Protein AF-A0AAN8YGM3-F1 (afdb_monomer_lite)

InterPro domains:
  IPR001046 NRAMP family [PF01566] (1-129)
  IPR001046 NRAMP family [PR00447] (28-47)
  IPR001046 NRAMP family [PR00447] (53-74)
  IPR001046 NRAMP family [PTHR11706] (1-130)

pLDDT: mean 71.75, std 14.08, range [43.19, 94.75]

Secondary structure (DSSP, 8-state):
-HHHHHHHHHHHHHHHHHHHHHHHTTT-S-HHHHHHHHHHHHHHHHHHHTT-HHHHHHHHHHHHHHHHHHHHHHHHHH---HHHHHHHHHHTTSTTTHHHHHHHSS--HHHHHHHHHHHHTS---TT-----

Organism: Solanum bulbocastanum (NCBI:txid147425)

Foldseek 3Di:
DVVVLVVVVLVVVLQVQLVVCCVVVVNPADSVNSSVVVVVVVVVVVVVVVVDDVSNVVVVVVVVVVVVVVVVVVCVVVVDDVVVVVVVVVCCPDDVNCVVVVVVPPPSVVVVVVVVVVVVVDPDPVPDPPDD

Radius of gyration: 20.25 Å; chains: 1; bounding box: 45×32×58 Å

Structure (mmCIF, N/CA/C/O backbone):
data_AF-A0AAN8YGM3-F1
#
_entry.id   AF-A0AAN8YGM3-F1
#
loop_
_atom_site.group_PDB
_atom_site.id
_atom_site.type_symbol
_atom_site.label_atom_id
_atom_site.label_alt_id
_atom_site.label_comp_id
_atom_site.label_asym_id
_atom_site.label_entity_id
_atom_site.label_seq_id
_atom_site.pdbx_PDB_ins_code
_atom_site.Cartn_x
_atom_site.Cartn_y
_atom_site.Cartn_z
_atom_site.occupancy
_atom_site.B_iso_or_equiv
_atom_site.auth_seq_id
_atom_site.auth_comp_id
_atom_site.auth_asym_id
_atom_site.auth_atom_id
_atom_site.pdbx_PDB_model_num
ATOM 1 N N . MET A 1 1 ? -6.705 17.594 14.071 1.00 64.69 1 MET A N 1
ATOM 2 C CA . MET A 1 1 ? -5.510 17.456 13.203 1.00 64.69 1 MET A CA 1
ATOM 3 C C . MET A 1 1 ? -5.258 16.010 12.777 1.00 64.69 1 MET A C 1
ATOM 5 O O . MET A 1 1 ? -5.125 15.790 11.586 1.00 64.69 1 MET A O 1
ATOM 9 N N . ALA A 1 2 ? -5.249 15.026 13.689 1.00 69.19 2 ALA A N 1
ATOM 10 C CA . ALA A 1 2 ? -5.033 13.611 13.336 1.00 69.19 2 ALA A CA 1
ATOM 11 C C . ALA A 1 2 ? -6.102 13.020 12.390 1.00 69.19 2 ALA A C 1
ATOM 13 O O . ALA A 1 2 ? -5.766 12.294 11.466 1.00 69.19 2 ALA A O 1
ATOM 14 N N . GLU A 1 3 ? -7.373 13.389 12.565 1.00 70.06 3 GLU A N 1
ATOM 15 C CA . GLU A 1 3 ? -8.475 12.930 11.705 1.00 70.06 3 GLU A CA 1
ATOM 16 C C . GLU A 1 3 ? -8.304 13.352 10.236 1.00 70.06 3 GLU A C 1
ATOM 18 O O . GLU A 1 3 ? -8.471 12.543 9.334 1.00 70.06 3 GLU A O 1
ATOM 23 N N . VAL A 1 4 ? -7.851 14.585 9.985 1.00 75.88 4 VAL A N 1
ATOM 24 C CA . VAL A 1 4 ? -7.566 15.085 8.627 1.00 75.88 4 VAL A CA 1
ATOM 25 C C . VAL A 1 4 ? -6.431 14.294 7.969 1.00 75.88 4 VAL A C 1
ATOM 27 O O . VAL A 1 4 ? -6.470 14.035 6.771 1.00 75.88 4 VAL A O 1
ATOM 30 N N . VAL A 1 5 ? -5.430 13.882 8.753 1.00 78.19 5 VAL A N 1
ATOM 31 C CA . VAL A 1 5 ? -4.318 13.052 8.268 1.00 78.19 5 VAL A CA 1
ATOM 32 C C . VAL A 1 5 ? -4.797 11.640 7.924 1.00 78.19 5 VAL A C 1
ATOM 34 O O . VAL A 1 5 ? -4.363 11.089 6.915 1.00 78.19 5 VAL A O 1
ATOM 37 N N . LEU A 1 6 ? -5.696 11.068 8.731 1.00 74.88 6 LEU A N 1
ATOM 38 C CA . LEU A 1 6 ? -6.288 9.755 8.470 1.00 74.88 6 LEU A CA 1
ATOM 39 C C . LEU A 1 6 ? -7.146 9.781 7.197 1.00 74.88 6 LEU A C 1
ATOM 41 O O . LEU A 1 6 ? -6.961 8.943 6.322 1.00 74.88 6 LEU A O 1
ATOM 45 N N . ILE A 1 7 ? -8.004 10.796 7.058 1.00 80.25 7 ILE A N 1
ATOM 46 C CA . ILE A 1 7 ? -8.820 11.010 5.855 1.00 80.25 7 ILE A CA 1
ATOM 47 C C . ILE A 1 7 ? -7.923 11.213 4.626 1.00 80.25 7 ILE A C 1
ATOM 49 O O . ILE A 1 7 ? -8.192 10.664 3.563 1.00 80.25 7 ILE A O 1
ATOM 53 N N . GLY A 1 8 ? -6.826 11.965 4.757 1.00 81.56 8 GLY A N 1
ATOM 54 C CA . GLY A 1 8 ? -5.867 12.161 3.668 1.00 81.56 8 GLY A CA 1
ATOM 55 C C . GLY A 1 8 ? -5.192 10.863 3.207 1.00 81.56 8 GLY A C 1
ATOM 56 O O . GLY A 1 8 ? -5.024 10.662 2.005 1.00 81.56 8 GLY A O 1
ATOM 57 N N . ALA A 1 9 ? -4.840 9.975 4.142 1.00 77.62 9 ALA A N 1
ATOM 58 C CA . ALA A 1 9 ? -4.272 8.666 3.822 1.00 77.62 9 ALA A CA 1
ATOM 59 C C . ALA A 1 9 ? -5.287 7.758 3.103 1.00 77.62 9 ALA A C 1
ATOM 61 O O . ALA A 1 9 ? -4.946 7.162 2.083 1.00 77.62 9 ALA A O 1
ATOM 62 N N . ASP A 1 10 ? -6.538 7.729 3.571 1.00 82.50 10 ASP A N 1
ATOM 63 C CA . ASP A 1 10 ? -7.621 6.950 2.954 1.00 82.50 10 ASP A CA 1
ATOM 64 C C . ASP A 1 10 ? -7.933 7.440 1.526 1.00 82.50 10 ASP A C 1
ATOM 66 O O . ASP A 1 10 ? -8.009 6.657 0.579 1.00 82.50 10 ASP A O 1
ATOM 70 N N . ILE A 1 11 ? -7.975 8.763 1.317 1.00 82.75 11 ILE A N 1
ATOM 71 C CA . ILE A 1 11 ? -8.134 9.356 -0.022 1.00 82.75 11 ILE A CA 1
ATOM 72 C C . ILE A 1 11 ? -7.006 8.909 -0.964 1.00 82.75 11 ILE A C 1
ATOM 74 O O . ILE A 1 11 ? -7.264 8.584 -2.128 1.00 82.75 11 ILE A O 1
ATOM 78 N N . GLN A 1 12 ? -5.758 8.881 -0.487 1.00 85.50 12 GLN A N 1
ATOM 79 C CA . GLN A 1 12 ? -4.621 8.433 -1.293 1.00 85.50 12 GLN A CA 1
ATOM 80 C C . GLN A 1 12 ? -4.753 6.952 -1.687 1.00 85.50 12 GLN A C 1
ATOM 82 O O . GLN A 1 12 ? -4.475 6.605 -2.840 1.00 85.50 12 GLN A O 1
ATOM 87 N N . GLU A 1 13 ? -5.205 6.093 -0.774 1.00 81.38 13 GLU A N 1
ATOM 88 C CA . GLU A 1 13 ? -5.428 4.665 -1.030 1.00 81.38 13 GLU A CA 1
ATOM 89 C C . GLU A 1 13 ? -6.558 4.430 -2.047 1.00 81.38 13 GLU A C 1
ATOM 91 O O . GLU A 1 13 ? -6.396 3.655 -3.003 1.00 81.38 13 GLU A O 1
ATOM 96 N N . VAL A 1 14 ? -7.668 5.164 -1.911 1.00 85.88 14 VAL A N 1
ATOM 97 C CA . VAL A 1 14 ? -8.815 5.096 -2.829 1.00 85.88 14 VAL A CA 1
ATOM 98 C C . VAL A 1 14 ? -8.428 5.528 -4.241 1.00 85.88 14 VAL A C 1
ATOM 100 O O . VAL A 1 14 ? -8.732 4.825 -5.213 1.00 85.88 14 VAL A O 1
ATOM 103 N N . ILE A 1 15 ? -7.721 6.654 -4.371 1.00 85.12 15 ILE A N 1
ATOM 104 C CA . ILE A 1 15 ? -7.281 7.177 -5.670 1.00 85.12 15 ILE A CA 1
ATOM 105 C C . ILE A 1 15 ? -6.250 6.240 -6.311 1.00 85.12 15 ILE A C 1
ATOM 107 O O . ILE A 1 15 ? -6.369 5.925 -7.499 1.00 85.12 15 ILE A O 1
ATOM 111 N N . GLY A 1 16 ? -5.266 5.762 -5.543 1.00 84.38 16 GLY A N 1
ATOM 112 C CA . GLY A 1 16 ? -4.237 4.844 -6.036 1.00 84.38 16 GLY A CA 1
ATOM 113 C C . GLY A 1 16 ? -4.835 3.549 -6.591 1.00 84.38 16 GLY A C 1
ATOM 114 O O . GLY A 1 16 ? -4.515 3.142 -7.712 1.00 84.38 16 GLY A O 1
ATOM 115 N N . SER A 1 17 ? -5.778 2.959 -5.856 1.00 82.81 17 SER A N 1
ATOM 116 C CA . SER A 1 17 ? -6.478 1.736 -6.265 1.00 82.81 17 SER A CA 1
ATOM 117 C C . SER A 1 17 ? -7.369 1.957 -7.491 1.00 82.81 17 SER A C 1
ATOM 119 O O . SER A 1 17 ? -7.356 1.149 -8.422 1.00 82.81 17 SER A O 1
ATOM 121 N N . ALA A 1 18 ? -8.088 3.083 -7.562 1.00 84.50 18 ALA A N 1
ATOM 122 C CA . ALA A 1 18 ? -8.928 3.412 -8.714 1.00 84.50 18 ALA A CA 1
ATOM 123 C C . ALA A 1 18 ? -8.106 3.596 -10.004 1.00 84.50 18 ALA A C 1
ATOM 125 O O . ALA A 1 18 ? -8.511 3.130 -11.075 1.00 84.50 18 ALA A O 1
ATOM 126 N N . ILE A 1 19 ? -6.928 4.223 -9.912 1.00 85.81 19 ILE A N 1
ATOM 127 C CA . ILE A 1 19 ? -6.001 4.365 -11.044 1.00 85.81 19 ILE A CA 1
ATOM 128 C C . ILE A 1 19 ? -5.427 3.000 -11.448 1.00 85.81 19 ILE A C 1
ATOM 130 O O . ILE A 1 19 ? -5.397 2.686 -12.640 1.00 85.81 19 ILE A O 1
ATOM 134 N N . ALA A 1 20 ? -5.030 2.163 -10.486 1.00 85.19 20 ALA A N 1
ATOM 135 C CA . ALA A 1 20 ? -4.520 0.821 -10.765 1.00 85.19 20 ALA A CA 1
ATOM 136 C C . ALA A 1 20 ? -5.558 -0.049 -11.498 1.00 85.19 20 ALA A C 1
ATOM 138 O O . ALA A 1 20 ? -5.233 -0.686 -12.503 1.00 85.19 20 ALA A O 1
ATOM 139 N N . ILE A 1 21 ? -6.822 -0.022 -11.059 1.00 83.31 21 ILE A N 1
ATOM 140 C CA . ILE A 1 21 ? -7.932 -0.727 -11.722 1.00 83.31 21 ILE A CA 1
ATOM 141 C C . ILE A 1 21 ? -8.138 -0.201 -13.145 1.00 83.31 21 ILE A C 1
ATOM 143 O O . ILE A 1 21 ? -8.291 -0.996 -14.074 1.00 83.31 21 ILE A O 1
ATOM 147 N N . LYS A 1 22 ? -8.094 1.122 -13.335 1.00 83.56 22 LYS A N 1
ATOM 148 C CA . LYS A 1 22 ? -8.231 1.749 -14.656 1.00 83.56 22 LYS A CA 1
ATOM 149 C C . LYS A 1 22 ? -7.142 1.286 -15.631 1.00 83.56 22 LYS A C 1
ATOM 151 O O . LYS A 1 22 ? -7.454 0.952 -16.775 1.00 83.56 22 LYS A O 1
ATOM 156 N N . ILE A 1 23 ? -5.885 1.246 -15.182 1.00 83.75 23 ILE A N 1
ATOM 157 C CA . ILE A 1 23 ? -4.743 0.802 -15.997 1.00 83.75 23 ILE A CA 1
ATOM 158 C C . ILE A 1 23 ? -4.853 -0.698 -16.296 1.00 83.75 23 ILE A C 1
ATOM 160 O O . ILE A 1 23 ? -4.750 -1.101 -17.454 1.00 83.75 23 ILE A O 1
ATOM 164 N N . ARG A 1 24 ? -5.131 -1.522 -15.277 1.00 81.19 24 ARG A N 1
ATOM 165 C CA . ARG A 1 24 ? -5.267 -2.980 -15.425 1.00 81.19 24 ARG A CA 1
ATOM 166 C C . ARG A 1 24 ? -6.407 -3.364 -16.367 1.00 81.19 24 ARG A C 1
ATOM 168 O O . ARG A 1 24 ? -6.295 -4.339 -17.098 1.00 81.19 24 ARG A O 1
ATOM 175 N N . SER A 1 25 ? -7.500 -2.606 -16.356 1.00 76.75 25 SER A N 1
ATOM 176 C CA . SER A 1 25 ? -8.678 -2.886 -17.175 1.00 76.75 25 SER A CA 1
ATOM 177 C C . SER A 1 25 ? -8.595 -2.323 -18.599 1.00 76.75 25 SER A C 1
ATOM 179 O O . SER A 1 25 ? -9.634 -2.216 -19.247 1.00 76.75 25 SER A O 1
ATOM 181 N N . GLN A 1 26 ? -7.407 -1.923 -19.079 1.00 75.06 26 GLN A N 1
ATOM 182 C CA . GLN A 1 26 ? -7.200 -1.355 -20.420 1.00 75.06 26 GLN A CA 1
ATOM 183 C C . GLN A 1 26 ? -8.206 -0.237 -20.760 1.00 75.06 26 GLN A C 1
ATOM 185 O O . GLN A 1 26 ? -8.758 -0.204 -21.854 1.00 75.06 26 GLN A O 1
ATOM 190 N N . TRP A 1 27 ? -8.462 0.677 -19.814 1.00 74.62 27 TRP A N 1
ATOM 191 C CA . TRP A 1 27 ? -9.393 1.811 -19.969 1.00 74.62 27 TRP A CA 1
ATOM 192 C C . TRP A 1 27 ? -10.884 1.468 -20.115 1.00 74.62 27 TRP A C 1
ATOM 194 O O . TRP A 1 27 ? -11.690 2.369 -20.335 1.00 74.62 27 TRP A O 1
ATOM 204 N N . VAL A 1 28 ? -11.279 0.209 -19.920 1.00 73.12 28 VAL A N 1
ATOM 205 C CA . VAL A 1 28 ? -12.692 -0.206 -19.993 1.00 73.12 28 VAL A CA 1
ATOM 206 C C . VAL A 1 28 ? -13.494 0.277 -18.778 1.00 73.12 28 VAL A C 1
ATOM 208 O O . VAL A 1 28 ? -14.662 0.636 -18.907 1.00 73.12 28 VAL A O 1
ATOM 211 N N . ILE A 1 29 ? -12.877 0.319 -17.592 1.00 75.88 29 ILE A N 1
ATOM 212 C CA . ILE A 1 29 ? -13.551 0.731 -16.353 1.00 75.88 29 ILE A CA 1
ATOM 213 C C . ILE A 1 29 ? -13.288 2.225 -16.089 1.00 75.88 29 ILE A C 1
ATOM 215 O O . ILE A 1 29 ? -12.126 2.627 -15.951 1.00 75.88 29 ILE A O 1
ATOM 219 N N . PRO A 1 30 ? -14.336 3.065 -15.984 1.00 80.81 30 PRO A N 1
ATOM 220 C CA . PRO A 1 30 ? -14.189 4.475 -15.643 1.00 80.81 30 PRO A CA 1
ATOM 221 C C . PRO A 1 30 ? -13.728 4.651 -14.190 1.00 80.81 30 PRO A C 1
ATOM 223 O O . PRO A 1 30 ? -13.986 3.809 -13.332 1.00 80.81 30 PRO A O 1
ATOM 226 N N . LEU A 1 31 ? -13.098 5.792 -13.890 1.00 79.31 31 LEU A N 1
ATOM 227 C CA . LEU A 1 31 ? -12.596 6.135 -12.546 1.00 79.31 31 LEU A CA 1
ATOM 228 C C . LEU A 1 31 ? -13.649 5.947 -11.447 1.00 79.31 31 LEU A C 1
ATOM 230 O O . LEU A 1 31 ? -13.346 5.378 -10.405 1.00 79.31 31 LEU A O 1
ATOM 234 N N . TRP A 1 32 ? -14.891 6.350 -11.714 1.00 81.12 32 TRP A N 1
ATOM 235 C CA . TRP A 1 32 ? -16.016 6.182 -10.793 1.00 81.12 32 TRP A CA 1
ATOM 236 C C . TRP A 1 32 ? -16.286 4.712 -10.440 1.00 81.12 32 TRP A C 1
ATOM 238 O O . TRP A 1 32 ? -16.572 4.403 -9.288 1.00 81.12 32 TRP A O 1
ATOM 248 N N . GLY A 1 33 ? -16.122 3.794 -11.398 1.00 81.75 33 GLY A N 1
ATOM 249 C CA . GLY A 1 33 ? -16.242 2.355 -11.152 1.00 81.75 33 GLY A CA 1
ATOM 250 C C . GLY A 1 33 ? -15.104 1.816 -10.285 1.00 81.75 33 GLY A C 1
ATOM 251 O O . GLY A 1 33 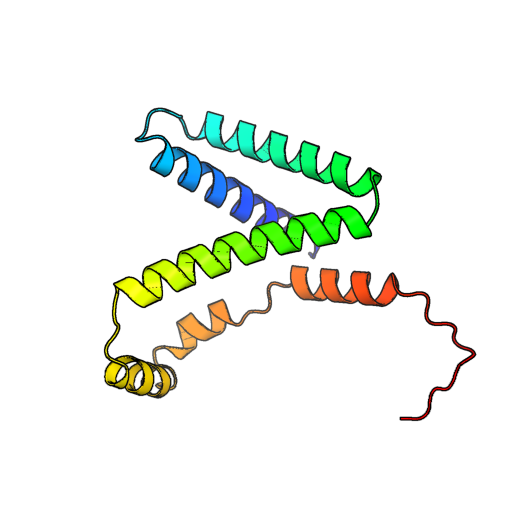? -15.344 1.020 -9.382 1.00 81.75 33 GLY A O 1
ATOM 252 N N . GLY A 1 34 ? -13.879 2.306 -10.502 1.00 80.31 34 GLY A N 1
ATOM 253 C CA . GLY A 1 34 ? -12.736 1.993 -9.641 1.00 80.31 34 GLY A CA 1
ATOM 254 C C . GLY A 1 34 ? -12.960 2.438 -8.193 1.00 80.31 34 GLY A C 1
ATOM 255 O O . GLY A 1 34 ? -12.727 1.658 -7.277 1.00 80.31 34 GLY A O 1
ATOM 256 N N . VAL A 1 35 ? -13.490 3.647 -7.987 1.00 84.12 35 VAL A N 1
ATOM 257 C CA . VAL A 1 35 ? -13.803 4.176 -6.647 1.00 84.12 35 VAL A CA 1
ATOM 258 C C . VAL A 1 35 ? -14.880 3.342 -5.941 1.00 84.12 35 VAL A C 1
ATOM 260 O O . VAL A 1 35 ? -14.728 3.045 -4.760 1.00 84.12 35 VAL A O 1
ATOM 263 N N . LEU A 1 36 ? -15.932 2.908 -6.647 1.00 84.88 36 LEU A N 1
ATOM 264 C CA . LEU A 1 36 ? -16.980 2.053 -6.067 1.00 84.88 36 LEU A CA 1
ATOM 265 C C . LEU A 1 36 ? -16.445 0.690 -5.607 1.00 84.88 36 LEU A C 1
ATOM 267 O O . LEU A 1 36 ? -16.825 0.204 -4.542 1.00 84.88 36 LEU A O 1
ATOM 271 N N . ILE A 1 37 ? -15.543 0.087 -6.385 1.00 84.06 37 ILE A N 1
ATOM 272 C CA . ILE A 1 37 ? -14.899 -1.178 -6.012 1.00 84.06 37 ILE A CA 1
ATOM 273 C C . ILE A 1 37 ? -14.042 -0.984 -4.757 1.00 84.06 37 ILE A C 1
ATOM 275 O O . ILE A 1 37 ? -14.124 -1.796 -3.836 1.00 84.06 37 ILE A O 1
ATOM 279 N N . THR A 1 38 ? -13.268 0.102 -4.679 1.00 84.62 38 THR A N 1
ATOM 280 C CA . THR A 1 38 ? -12.452 0.382 -3.491 1.00 84.62 38 THR A CA 1
ATOM 281 C C . THR A 1 38 ? -13.311 0.672 -2.259 1.00 84.62 38 THR A C 1
ATOM 283 O O . THR A 1 38 ? -13.016 0.168 -1.181 1.00 84.62 38 THR A O 1
ATOM 286 N N . ALA A 1 39 ? -14.433 1.381 -2.410 1.00 83.19 39 ALA A N 1
ATOM 287 C CA . ALA A 1 39 ? -15.383 1.576 -1.315 1.00 83.19 39 ALA A CA 1
ATOM 288 C C . ALA A 1 39 ? -15.945 0.234 -0.808 1.00 83.19 39 ALA A C 1
ATOM 290 O O . ALA A 1 39 ? -16.005 -0.000 0.399 1.00 83.19 39 ALA A O 1
ATOM 291 N N . SER A 1 40 ? -16.289 -0.688 -1.716 1.00 84.50 40 SER A N 1
ATOM 292 C CA . SER A 1 40 ? -16.707 -2.048 -1.347 1.00 84.50 40 SER A CA 1
ATOM 293 C C . SER A 1 40 ? -15.602 -2.829 -0.626 1.00 84.50 40 SER A C 1
ATOM 295 O O . SER A 1 40 ? -15.908 -3.634 0.252 1.00 84.50 40 SER A O 1
ATOM 297 N N . HIS A 1 41 ? -14.333 -2.607 -0.972 1.00 83.44 41 HIS A N 1
ATOM 298 C CA . HIS A 1 41 ? -13.202 -3.233 -0.289 1.00 83.44 41 HIS A CA 1
ATOM 299 C C . HIS A 1 41 ? -13.096 -2.779 1.176 1.00 83.44 41 HIS A C 1
ATOM 301 O O . HIS A 1 41 ? -12.899 -3.623 2.051 1.00 83.44 41 HIS A O 1
ATOM 307 N N . CYS A 1 42 ? -13.349 -1.501 1.476 1.00 82.50 42 CYS A N 1
ATOM 308 C CA . CYS A 1 42 ? -13.400 -1.011 2.860 1.00 82.50 42 CYS A CA 1
ATOM 309 C C . CYS A 1 42 ? -14.521 -1.683 3.676 1.00 82.50 42 CYS A C 1
ATOM 311 O O . CYS A 1 42 ? -14.324 -2.014 4.844 1.00 82.50 42 CYS A O 1
ATOM 313 N N . PHE A 1 43 ? -15.675 -1.976 3.066 1.00 80.69 43 PHE A N 1
ATOM 314 C CA . PHE A 1 43 ? -16.731 -2.753 3.734 1.00 80.69 43 PHE A CA 1
ATOM 315 C C . PHE A 1 43 ? -16.307 -4.194 4.034 1.00 80.69 43 PHE A C 1
ATOM 317 O O . PHE A 1 43 ? -16.589 -4.706 5.118 1.00 80.69 43 PHE A O 1
ATOM 324 N N . ILE A 1 44 ? -15.608 -4.846 3.099 1.00 81.62 44 ILE A N 1
ATOM 325 C CA . ILE A 1 44 ? -15.053 -6.191 3.313 1.00 81.62 44 ILE A CA 1
ATOM 326 C C . ILE A 1 44 ? -14.050 -6.165 4.470 1.00 81.62 44 ILE A C 1
ATOM 328 O O . ILE A 1 44 ? -14.063 -7.066 5.307 1.00 81.62 44 ILE A O 1
ATOM 332 N N . PHE A 1 45 ? -13.232 -5.115 4.553 1.00 80.44 45 PHE A N 1
ATOM 333 C CA . PHE A 1 45 ? -12.278 -4.927 5.640 1.00 80.44 45 PHE A CA 1
ATOM 334 C C . PHE A 1 45 ? -12.967 -4.810 7.010 1.00 80.44 45 PHE A C 1
ATOM 336 O O . PHE A 1 45 ? -12.624 -5.558 7.926 1.00 80.44 45 PHE A O 1
ATOM 343 N N . LEU A 1 46 ? -14.005 -3.971 7.126 1.00 79.19 46 LEU A N 1
ATOM 344 C CA . LEU A 1 46 ? -14.815 -3.842 8.349 1.00 79.19 46 LEU A CA 1
ATOM 345 C C . LEU A 1 46 ? -15.492 -5.164 8.748 1.00 79.19 46 LEU A C 1
ATOM 347 O O . LEU A 1 46 ? -15.621 -5.490 9.931 1.00 79.19 46 LEU A O 1
ATOM 351 N N . PHE A 1 47 ? -15.931 -5.953 7.765 1.00 78.31 47 PHE A N 1
ATOM 352 C CA . PHE A 1 47 ? -16.497 -7.271 8.031 1.00 78.31 47 PHE A CA 1
ATOM 353 C C . PHE A 1 47 ? -15.432 -8.246 8.552 1.00 78.31 47 PHE A C 1
ATOM 355 O O . PHE A 1 47 ? -15.696 -8.993 9.491 1.00 78.31 47 PHE A O 1
ATOM 362 N N . LEU A 1 48 ? -14.217 -8.210 7.999 1.00 76.56 48 LEU A N 1
ATOM 363 C CA . LEU A 1 48 ? -13.098 -9.053 8.427 1.00 76.56 48 LEU A CA 1
ATOM 364 C C . LEU A 1 48 ? -12.590 -8.709 9.832 1.00 76.56 48 LEU A C 1
ATOM 366 O O . LEU A 1 48 ? -12.205 -9.615 10.573 1.00 76.56 48 LEU A O 1
ATOM 370 N N . GLU A 1 49 ? -12.620 -7.433 10.220 1.00 73.31 49 GLU A N 1
ATOM 371 C CA . GLU A 1 49 ? -12.235 -6.994 11.567 1.00 73.31 49 GLU A CA 1
ATOM 372 C C . GLU A 1 49 ? -13.121 -7.639 12.647 1.00 73.31 49 GLU A C 1
ATOM 374 O O . GLU A 1 49 ? -12.618 -8.133 13.660 1.00 73.31 49 GLU A O 1
ATOM 379 N N . ASN A 1 50 ? -14.423 -7.772 12.373 1.00 76.25 50 ASN A N 1
ATOM 380 C CA . ASN A 1 50 ? -15.368 -8.454 13.263 1.00 76.25 50 ASN A CA 1
ATOM 381 C C . ASN A 1 50 ? -15.099 -9.967 13.417 1.00 76.25 50 ASN A C 1
ATOM 383 O O . ASN A 1 50 ? -15.552 -10.573 14.388 1.00 76.25 50 ASN A O 1
ATOM 387 N N . TYR A 1 51 ? -14.345 -10.593 12.505 1.00 74.75 51 TYR A N 1
ATOM 388 C CA . TYR A 1 51 ? -14.019 -12.030 12.542 1.00 74.75 51 TYR A CA 1
ATOM 389 C C . TYR A 1 51 ? -12.774 -12.375 13.380 1.00 74.75 51 TYR A C 1
ATOM 391 O O . TYR A 1 51 ? -12.474 -13.558 13.580 1.00 74.75 51 TYR A O 1
ATOM 399 N N . GLY A 1 52 ? -12.066 -11.372 13.909 1.00 76.69 52 GLY A N 1
ATOM 400 C CA . GLY A 1 52 ? -10.988 -11.542 14.882 1.00 76.69 52 GLY A CA 1
ATOM 401 C C . GLY A 1 52 ? -9.568 -11.327 14.339 1.00 76.69 52 GLY A C 1
ATOM 402 O O . GLY A 1 52 ? -9.211 -11.722 13.227 1.00 76.69 52 GLY A O 1
ATOM 403 N N . VAL A 1 53 ? -8.718 -10.756 15.200 1.00 77.19 53 VAL A N 1
ATOM 404 C CA . VAL A 1 53 ? -7.379 -10.218 14.878 1.00 77.19 53 VAL A CA 1
ATOM 405 C C . VAL A 1 53 ? -6.446 -11.227 14.193 1.00 77.19 53 VAL A C 1
ATOM 407 O O . VAL A 1 53 ? -5.736 -10.866 13.261 1.00 77.19 53 VAL A O 1
ATOM 410 N N . ARG A 1 54 ? -6.469 -12.512 14.580 1.00 79.75 54 ARG A N 1
ATOM 411 C CA . ARG A 1 54 ? -5.569 -13.529 13.990 1.00 79.75 54 ARG A CA 1
ATOM 412 C C . ARG A 1 54 ? -5.842 -13.798 12.508 1.00 79.75 54 ARG A C 1
ATOM 414 O O . ARG A 1 54 ? -4.916 -14.103 11.765 1.00 79.75 54 ARG A O 1
ATOM 421 N N . LYS A 1 55 ? -7.107 -13.732 12.074 1.00 78.81 55 LYS A N 1
ATOM 422 C CA . LYS A 1 55 ? -7.468 -13.957 10.663 1.00 78.81 55 LYS A CA 1
ATOM 423 C C . LYS A 1 55 ? -7.125 -12.739 9.809 1.00 78.81 55 LYS A C 1
ATOM 425 O O . LYS A 1 55 ? -6.665 -12.899 8.682 1.00 78.81 55 LYS A O 1
ATOM 430 N N . LEU A 1 56 ? -7.295 -11.549 10.380 1.00 81.69 56 LEU A N 1
ATOM 431 C CA . LEU A 1 56 ? -6.918 -10.279 9.769 1.00 81.69 56 LEU A CA 1
ATOM 432 C C . LEU A 1 56 ? -5.396 -10.182 9.559 1.00 81.69 56 LEU A C 1
ATOM 434 O O . LEU A 1 56 ? -4.948 -9.809 8.479 1.00 81.69 56 LEU A O 1
ATOM 438 N N . GLU A 1 57 ? -4.598 -10.611 10.539 1.00 81.69 57 GLU A N 1
ATOM 439 C CA . GLU A 1 57 ? -3.133 -10.650 10.424 1.00 81.69 57 GLU A CA 1
ATOM 440 C C . GLU A 1 57 ? -2.661 -11.581 9.295 1.00 81.69 57 GLU A C 1
ATOM 442 O O . GLU A 1 57 ? -1.833 -11.191 8.472 1.00 81.69 57 GLU A O 1
ATOM 447 N N . ALA A 1 58 ? -3.232 -12.788 9.199 1.00 83.56 58 ALA A N 1
ATOM 448 C CA . ALA A 1 58 ? -2.898 -13.723 8.126 1.00 83.56 58 ALA A CA 1
ATOM 449 C C . ALA A 1 58 ? -3.247 -13.160 6.736 1.00 83.56 58 ALA A C 1
ATOM 451 O O . ALA A 1 58 ? -2.483 -13.340 5.788 1.00 83.56 58 ALA A O 1
ATOM 452 N N . PHE A 1 59 ? -4.368 -12.445 6.614 1.00 83.81 59 PHE A N 1
ATOM 453 C CA . PHE A 1 59 ? -4.762 -11.785 5.369 1.00 83.81 59 PHE A CA 1
ATOM 454 C C . PHE A 1 59 ? -3.749 -10.711 4.947 1.00 83.81 59 PHE A C 1
ATOM 456 O O . PHE A 1 59 ? -3.275 -10.725 3.809 1.00 83.81 59 PHE A O 1
ATOM 463 N N . PHE A 1 60 ? -3.333 -9.841 5.873 1.00 83.50 60 PHE A N 1
ATOM 464 C CA . PHE A 1 60 ? -2.289 -8.849 5.602 1.00 83.50 60 PHE A CA 1
ATOM 465 C C . PHE A 1 60 ? -0.945 -9.483 5.239 1.00 83.50 60 PHE A C 1
ATOM 467 O O . PHE A 1 60 ? -0.282 -9.014 4.313 1.00 83.50 60 PHE A O 1
ATOM 474 N N . ALA A 1 61 ? -0.551 -10.565 5.913 1.00 86.56 61 ALA A N 1
ATOM 475 C CA . ALA A 1 61 ? 0.685 -11.277 5.598 1.00 86.56 61 ALA A CA 1
ATOM 476 C C . ALA A 1 61 ? 0.684 -11.811 4.155 1.00 86.56 61 ALA A C 1
ATOM 478 O O . ALA A 1 61 ? 1.687 -11.681 3.450 1.00 86.56 61 ALA A O 1
ATOM 479 N N . VAL A 1 62 ? -0.448 -12.350 3.689 1.00 91.38 62 VAL A N 1
ATOM 480 C CA . VAL A 1 62 ? -0.610 -12.799 2.298 1.00 91.38 62 VAL A CA 1
ATOM 481 C C . VAL A 1 62 ? -0.510 -11.621 1.326 1.00 91.38 62 VAL A C 1
ATOM 483 O O . VAL A 1 62 ? 0.248 -11.709 0.359 1.00 91.38 62 VAL A O 1
ATOM 486 N N . LEU A 1 63 ? -1.199 -10.506 1.595 1.00 86.50 63 LEU A N 1
ATOM 487 C CA . LEU A 1 63 ? -1.142 -9.307 0.747 1.00 86.50 63 LEU A CA 1
ATOM 488 C C . LEU A 1 63 ? 0.292 -8.770 0.609 1.00 86.50 63 LEU A C 1
ATOM 490 O O . LEU A 1 63 ? 0.792 -8.605 -0.508 1.00 86.50 63 LEU A O 1
ATOM 494 N N . ILE A 1 64 ? 0.993 -8.580 1.728 1.00 88.69 64 ILE A N 1
ATOM 495 C CA . ILE A 1 64 ? 2.383 -8.097 1.739 1.00 88.69 64 ILE A CA 1
ATOM 496 C C . ILE A 1 64 ? 3.303 -9.090 1.018 1.00 88.69 64 ILE A C 1
ATOM 498 O O . ILE A 1 64 ? 4.140 -8.682 0.211 1.00 88.69 64 ILE A O 1
ATOM 502 N N . SER A 1 65 ? 3.125 -10.394 1.253 1.00 92.06 65 SER A N 1
ATOM 503 C CA . SER A 1 65 ? 3.909 -11.439 0.591 1.00 92.06 65 SER A CA 1
ATOM 504 C C . SER A 1 65 ? 3.722 -11.415 -0.928 1.00 92.06 65 SER A C 1
ATOM 506 O O . SER A 1 65 ? 4.711 -11.439 -1.659 1.00 92.06 65 SER A O 1
ATOM 508 N N . THR A 1 66 ? 2.488 -11.276 -1.424 1.00 92.81 66 THR A N 1
ATOM 509 C CA . THR A 1 66 ? 2.233 -11.181 -2.873 1.00 92.81 66 THR A CA 1
ATOM 510 C C . THR A 1 66 ? 2.871 -9.951 -3.518 1.00 92.81 66 THR A C 1
ATOM 512 O O . THR A 1 66 ? 3.426 -10.062 -4.617 1.00 92.81 66 THR A O 1
ATOM 515 N N . MET A 1 67 ? 2.873 -8.797 -2.839 1.00 89.00 67 MET A N 1
ATOM 516 C CA . MET A 1 67 ? 3.589 -7.611 -3.325 1.00 89.00 67 MET A CA 1
ATOM 517 C C . MET A 1 67 ? 5.102 -7.848 -3.354 1.00 89.00 67 MET A C 1
ATOM 519 O O . MET A 1 67 ? 5.744 -7.591 -4.373 1.00 89.00 67 MET A O 1
ATOM 523 N N . ALA A 1 68 ? 5.665 -8.378 -2.265 1.00 90.06 68 ALA A N 1
ATOM 524 C CA . ALA A 1 68 ? 7.094 -8.655 -2.154 1.00 90.06 68 ALA A CA 1
ATOM 525 C C . ALA A 1 68 ? 7.571 -9.650 -3.222 1.00 90.06 68 ALA A C 1
ATOM 527 O O . ALA A 1 68 ? 8.593 -9.415 -3.859 1.00 90.06 68 ALA A O 1
ATOM 528 N N . LEU A 1 69 ? 6.809 -10.720 -3.466 1.00 94.75 69 LEU A N 1
ATOM 529 C CA . LEU A 1 69 ? 7.113 -11.711 -4.499 1.00 94.75 69 LEU A CA 1
ATOM 530 C C . LEU A 1 69 ? 7.053 -11.111 -5.907 1.00 94.75 69 LEU A C 1
ATOM 532 O O . LEU A 1 69 ? 7.947 -11.366 -6.710 1.00 94.75 69 LEU A O 1
ATOM 536 N N . SER A 1 70 ? 6.048 -10.281 -6.196 1.00 90.88 70 SER A N 1
ATOM 537 C CA . SER A 1 70 ? 5.922 -9.616 -7.501 1.00 90.88 70 SER A CA 1
ATOM 538 C C . SER A 1 70 ? 7.109 -8.687 -7.771 1.00 90.88 70 SER A C 1
ATOM 540 O O . SER A 1 70 ? 7.696 -8.718 -8.854 1.00 90.88 70 SER A O 1
ATOM 542 N N . PHE A 1 71 ? 7.516 -7.904 -6.768 1.00 85.56 71 PHE A N 1
ATOM 543 C CA . PHE A 1 71 ? 8.704 -7.058 -6.872 1.00 85.56 71 PHE A CA 1
ATOM 544 C C . PHE A 1 71 ? 9.993 -7.870 -6.969 1.00 85.56 71 PHE A C 1
ATOM 546 O O . PHE A 1 71 ? 10.849 -7.532 -7.781 1.00 85.56 71 PHE A O 1
ATOM 553 N N . ALA A 1 72 ? 10.131 -8.942 -6.187 1.00 88.62 72 ALA A N 1
ATOM 554 C CA . ALA A 1 72 ? 11.298 -9.817 -6.239 1.00 88.62 72 ALA A CA 1
ATOM 555 C C . ALA A 1 72 ? 11.456 -10.457 -7.624 1.00 88.62 72 ALA A C 1
ATOM 557 O O . ALA A 1 72 ? 12.563 -10.495 -8.159 1.00 88.62 72 ALA A O 1
ATOM 558 N N . TRP A 1 73 ? 10.349 -10.889 -8.233 1.00 92.31 73 TRP A N 1
ATOM 559 C CA . TRP A 1 73 ? 10.342 -11.419 -9.593 1.00 92.31 73 TRP A CA 1
ATOM 560 C C . TRP A 1 73 ? 10.785 -10.367 -10.613 1.00 92.31 73 TRP A C 1
ATOM 562 O O . TRP A 1 73 ? 11.697 -10.608 -11.403 1.00 92.31 73 TRP A O 1
ATOM 572 N N . MET A 1 74 ? 10.195 -9.169 -10.559 1.00 86.94 74 MET A N 1
ATOM 573 C CA . MET A 1 74 ? 10.556 -8.072 -11.461 1.00 86.94 74 MET A CA 1
ATOM 574 C C . MET A 1 74 ? 12.029 -7.668 -11.297 1.00 86.94 74 MET A C 1
ATOM 576 O O . MET A 1 74 ? 12.727 -7.421 -12.279 1.00 86.94 74 MET A O 1
ATOM 580 N N . PHE A 1 75 ? 12.531 -7.653 -10.062 1.00 83.94 75 PHE A N 1
ATOM 581 C CA . PHE A 1 75 ? 13.924 -7.343 -9.753 1.00 83.94 75 PHE A CA 1
ATOM 582 C C . PHE A 1 75 ? 14.894 -8.400 -10.299 1.00 83.94 75 PHE A C 1
ATOM 584 O O . PHE A 1 75 ? 15.946 -8.045 -10.832 1.00 83.94 75 PHE A O 1
ATOM 591 N N . ALA A 1 76 ? 14.531 -9.684 -10.213 1.00 84.94 76 ALA A N 1
ATOM 592 C CA . ALA A 1 76 ? 15.328 -10.779 -10.759 1.00 84.94 76 ALA A CA 1
ATOM 593 C C . ALA A 1 76 ? 15.428 -10.713 -12.293 1.00 84.94 76 ALA A C 1
ATOM 595 O O . ALA A 1 76 ? 16.519 -10.886 -12.841 1.00 84.94 76 ALA A O 1
ATOM 596 N N . GLU A 1 77 ? 14.321 -10.403 -12.973 1.00 85.88 77 GLU A N 1
ATOM 597 C CA . GLU A 1 77 ? 14.281 -10.276 -14.436 1.00 85.88 77 GLU A CA 1
ATOM 598 C C . GLU A 1 77 ? 15.095 -9.072 -14.930 1.00 85.88 77 GLU A C 1
ATOM 600 O O . GLU A 1 77 ? 15.833 -9.162 -15.907 1.00 85.88 77 GLU A O 1
ATOM 605 N N . THR A 1 78 ? 15.028 -7.949 -14.208 1.00 81.88 78 THR A N 1
ATOM 606 C CA . THR A 1 78 ? 15.682 -6.693 -14.619 1.00 81.88 78 THR A CA 1
ATOM 607 C C . THR A 1 78 ? 17.218 -6.758 -14.524 1.00 81.88 78 THR A C 1
ATOM 609 O O . THR A 1 78 ? 17.887 -5.875 -15.053 1.00 81.88 78 THR A O 1
ATOM 612 N N . ARG A 1 79 ? 17.794 -7.786 -13.865 1.00 71.12 79 ARG A N 1
ATOM 613 C CA . ARG A 1 79 ? 19.247 -7.989 -13.637 1.00 71.12 79 ARG A CA 1
ATOM 614 C C . ARG A 1 79 ? 20.028 -6.672 -13.467 1.00 71.12 79 ARG A C 1
ATOM 616 O O . ARG A 1 79 ? 20.950 -6.399 -14.241 1.00 71.12 79 ARG A O 1
ATOM 623 N N . PRO A 1 80 ? 19.667 -5.833 -12.481 1.00 73.88 80 PRO A N 1
ATOM 624 C CA . PRO A 1 80 ? 20.298 -4.533 -12.322 1.00 73.88 80 PRO A CA 1
ATOM 625 C C . PRO A 1 80 ? 21.801 -4.693 -12.074 1.00 73.88 80 PRO A C 1
ATOM 627 O O . PRO A 1 80 ? 22.235 -5.559 -11.308 1.00 73.88 80 PRO A O 1
ATOM 630 N N . SER A 1 81 ? 22.603 -3.836 -12.708 1.00 76.50 81 SER A N 1
ATOM 631 C CA . SER A 1 81 ? 24.044 -3.772 -12.471 1.00 76.50 81 SER A CA 1
ATOM 632 C C . SER A 1 81 ? 24.293 -3.503 -10.986 1.00 76.50 81 SER A C 1
ATOM 634 O O . SER A 1 81 ? 24.029 -2.413 -10.479 1.00 76.50 81 SER A O 1
ATOM 636 N N . SER A 1 82 ? 24.813 -4.494 -10.256 1.00 65.88 82 SER A N 1
ATOM 637 C CA . SER A 1 82 ? 25.034 -4.369 -8.807 1.00 65.88 82 SER A CA 1
ATOM 638 C C . SER A 1 82 ? 25.997 -3.228 -8.462 1.00 65.88 82 SER A C 1
ATOM 640 O O . SER A 1 82 ? 25.921 -2.658 -7.378 1.00 65.88 82 SER A O 1
ATOM 642 N N . LYS A 1 83 ? 26.868 -2.846 -9.406 1.00 69.19 83 LYS A N 1
ATOM 643 C CA . LYS A 1 83 ? 27.757 -1.687 -9.273 1.00 69.19 83 LYS A CA 1
ATOM 644 C C . LYS A 1 83 ? 26.979 -0.369 -9.278 1.00 69.19 83 LYS A C 1
ATOM 646 O O . LYS A 1 83 ? 27.278 0.503 -8.470 1.00 69.19 83 LYS A O 1
ATOM 651 N N . GLU A 1 84 ? 25.963 -0.238 -10.126 1.00 70.31 84 GLU A N 1
ATOM 652 C CA . GLU A 1 84 ? 25.109 0.957 -10.188 1.00 70.31 84 GLU A CA 1
ATOM 653 C C . GLU A 1 84 ? 24.211 1.082 -8.954 1.00 70.31 84 GLU A C 1
ATOM 655 O O . GLU A 1 84 ? 24.007 2.191 -8.468 1.00 70.31 84 GLU A O 1
ATOM 660 N N . LEU A 1 85 ? 23.756 -0.039 -8.379 1.00 74.31 85 LEU A N 1
ATOM 661 C CA . LEU A 1 85 ? 23.004 -0.036 -7.117 1.00 74.31 85 LEU A CA 1
ATOM 662 C C . LEU A 1 85 ? 23.837 0.515 -5.949 1.00 74.31 85 LEU A C 1
ATOM 664 O O . LEU A 1 85 ? 23.349 1.341 -5.179 1.00 74.31 85 LEU A O 1
ATOM 668 N N . ILE A 1 86 ? 25.103 0.101 -5.840 1.00 67.38 86 ILE A N 1
ATOM 669 C CA . ILE A 1 86 ? 26.012 0.555 -4.774 1.00 67.38 86 ILE A CA 1
ATOM 670 C C . ILE A 1 86 ? 26.409 2.026 -4.985 1.00 67.38 86 ILE A C 1
ATOM 672 O O . ILE A 1 86 ? 26.465 2.806 -4.033 1.00 67.38 86 ILE A O 1
ATOM 676 N N . ILE A 1 87 ? 26.641 2.438 -6.236 1.00 68.19 87 ILE A N 1
ATOM 677 C CA . ILE A 1 87 ? 26.943 3.838 -6.567 1.00 68.19 87 ILE A CA 1
ATOM 678 C C . ILE A 1 87 ? 25.722 4.733 -6.299 1.00 68.19 87 ILE A C 1
ATOM 680 O O . ILE A 1 87 ? 25.876 5.796 -5.699 1.00 68.19 87 ILE A O 1
ATOM 684 N N . GLY A 1 88 ? 24.513 4.295 -6.664 1.00 64.44 88 GLY A N 1
ATOM 685 C CA . GLY A 1 88 ? 23.262 5.005 -6.389 1.00 64.44 88 GLY A CA 1
ATOM 686 C C . GLY A 1 88 ? 22.960 5.131 -4.893 1.00 64.44 88 GLY A C 1
ATOM 687 O O . GLY A 1 88 ? 22.532 6.195 -4.443 1.00 64.44 88 GLY A O 1
ATOM 688 N N . GLN A 1 89 ? 23.261 4.094 -4.102 1.00 63.75 89 GLN A N 1
ATOM 689 C CA . GLN A 1 89 ? 23.140 4.135 -2.640 1.00 63.75 89 GLN A CA 1
ATOM 690 C C . GLN A 1 89 ? 24.048 5.211 -2.020 1.00 63.75 89 GLN A C 1
ATOM 692 O O . GLN A 1 89 ? 23.614 5.940 -1.128 1.00 63.75 89 GLN A O 1
ATOM 697 N N . ASN A 1 90 ? 25.273 5.366 -2.531 1.00 58.81 90 ASN A N 1
ATOM 698 C CA . ASN A 1 90 ? 26.204 6.401 -2.072 1.00 58.81 90 ASN A CA 1
ATOM 699 C C . ASN A 1 90 ? 25.861 7.803 -2.612 1.00 58.81 90 ASN A C 1
ATOM 701 O O . ASN A 1 90 ? 26.043 8.795 -1.906 1.00 58.81 90 ASN A O 1
ATOM 705 N N . GLN A 1 91 ? 25.337 7.916 -3.837 1.00 55.06 91 GLN A N 1
ATOM 706 C CA . GLN A 1 91 ? 24.950 9.203 -4.434 1.00 55.06 91 GLN A CA 1
ATOM 707 C C . GLN A 1 91 ? 23.669 9.797 -3.829 1.00 55.06 91 GLN A C 1
ATOM 709 O O . GLN A 1 91 ? 23.547 11.024 -3.780 1.00 55.06 91 GLN A O 1
ATOM 714 N N . ALA A 1 92 ? 22.760 8.975 -3.290 1.00 53.66 92 ALA A N 1
ATOM 715 C CA . ALA A 1 92 ? 21.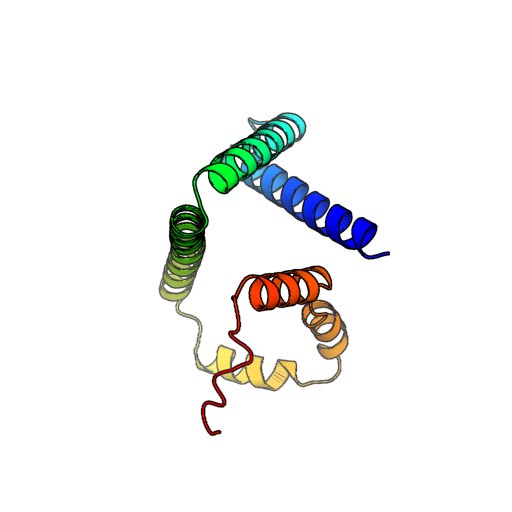567 9.433 -2.564 1.00 53.66 92 ALA A CA 1
ATOM 716 C C . ALA A 1 92 ? 21.891 10.308 -1.331 1.00 53.66 92 ALA A C 1
ATOM 718 O O . ALA A 1 92 ? 21.039 11.065 -0.863 1.00 53.66 92 ALA A O 1
ATOM 719 N N . PHE A 1 93 ? 23.130 10.253 -0.831 1.00 53.31 93 PHE A N 1
ATOM 720 C CA . PHE A 1 93 ? 23.616 11.078 0.277 1.00 53.31 93 PHE A CA 1
ATOM 721 C C . PHE A 1 93 ? 24.060 12.494 -0.136 1.00 53.31 93 PHE A C 1
ATOM 723 O O . PHE A 1 93 ? 24.371 13.314 0.729 1.00 53.31 93 PHE A O 1
ATOM 730 N N . THR A 1 94 ? 24.077 12.814 -1.436 1.00 53.72 94 THR A N 1
ATOM 731 C CA . THR A 1 94 ? 24.476 14.141 -1.926 1.00 53.72 94 THR A CA 1
ATOM 732 C C . THR A 1 94 ? 23.289 15.120 -1.905 1.00 53.72 94 THR A C 1
ATOM 734 O O . THR A 1 94 ? 22.184 14.818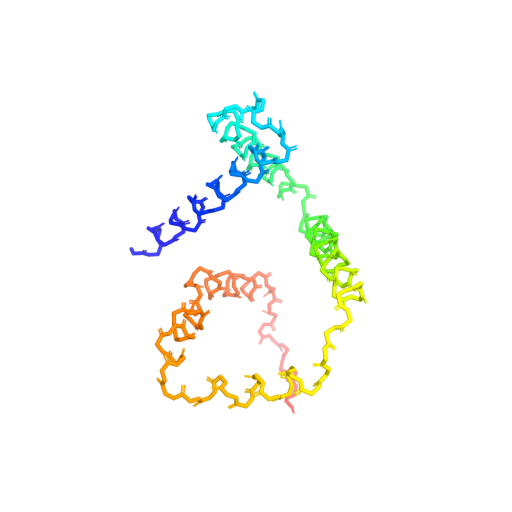 -2.356 1.00 53.72 94 THR A O 1
ATOM 737 N N . TYR A 1 95 ? 23.541 16.313 -1.358 1.00 51.91 95 TYR A N 1
ATOM 738 C CA . TYR A 1 95 ? 22.621 17.360 -0.876 1.00 51.91 95 TYR A CA 1
ATOM 739 C C . TYR A 1 95 ? 21.351 17.696 -1.695 1.00 51.91 95 TYR A C 1
ATOM 741 O O . TYR A 1 95 ? 20.388 18.203 -1.119 1.00 51.91 95 TYR A O 1
ATOM 749 N N . SER A 1 96 ? 21.281 17.425 -3.001 1.00 50.44 96 SER A N 1
ATOM 750 C CA . SER A 1 96 ? 20.098 17.733 -3.828 1.00 50.44 96 SER A CA 1
ATOM 751 C C . SER A 1 96 ? 18.997 16.663 -3.768 1.00 50.44 96 SER A C 1
ATOM 753 O O . SER A 1 96 ? 17.821 16.990 -3.945 1.00 50.44 96 SER A O 1
ATOM 755 N N . ALA A 1 97 ? 19.338 15.411 -3.438 1.00 51.69 97 ALA A N 1
ATOM 756 C CA . ALA A 1 97 ? 18.373 14.324 -3.236 1.00 51.69 97 ALA A CA 1
ATOM 757 C C . ALA A 1 97 ? 17.702 14.383 -1.851 1.00 51.69 97 ALA A C 1
ATOM 759 O O . ALA A 1 97 ? 16.574 13.915 -1.680 1.00 51.69 97 ALA A O 1
ATOM 760 N N . GLN A 1 98 ? 18.338 15.035 -0.870 1.00 50.19 98 GLN A N 1
ATOM 761 C CA . GLN A 1 98 ? 17.837 15.115 0.505 1.00 50.19 98 GLN A CA 1
ATOM 762 C C . GLN A 1 98 ? 16.466 15.793 0.615 1.00 50.19 98 GLN A C 1
ATOM 764 O O . GLN A 1 98 ? 15.677 15.420 1.475 1.00 50.19 98 GLN A O 1
ATOM 769 N N . ARG A 1 99 ? 16.119 16.750 -0.259 1.00 47.62 99 ARG A N 1
ATOM 770 C CA . ARG A 1 99 ? 14.813 17.436 -0.187 1.00 47.62 99 ARG A CA 1
ATOM 771 C C . ARG A 1 99 ? 13.644 16.555 -0.645 1.00 47.62 99 ARG A C 1
ATOM 773 O O . ARG A 1 99 ? 12.534 16.720 -0.143 1.00 47.62 99 ARG A O 1
ATOM 780 N N . GLN A 1 100 ? 13.885 15.622 -1.568 1.00 48.56 100 GLN A N 1
ATOM 781 C CA . GLN A 1 100 ? 12.888 14.632 -1.993 1.00 48.56 100 GLN A CA 1
ATOM 782 C C . GLN A 1 100 ? 12.855 13.442 -1.027 1.00 48.56 100 GLN A C 1
ATOM 784 O O . GLN A 1 100 ? 11.779 12.980 -0.657 1.00 48.56 100 GLN A O 1
ATOM 789 N N . PHE A 1 101 ? 14.019 13.022 -0.524 1.00 45.72 101 PHE A N 1
ATOM 790 C CA . PHE A 1 101 ? 14.120 11.945 0.460 1.00 45.72 101 PHE A CA 1
ATOM 791 C C . PHE A 1 101 ? 13.522 12.330 1.822 1.00 45.72 101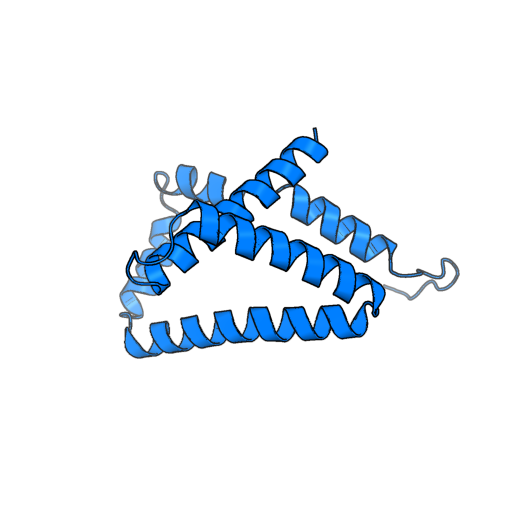 PHE A C 1
ATOM 793 O O . PHE A 1 101 ? 12.852 11.518 2.448 1.00 45.72 101 PHE A O 1
ATOM 800 N N . LYS A 1 102 ? 13.656 13.591 2.257 1.00 43.72 102 LYS A N 1
ATOM 801 C CA . LYS A 1 102 ? 13.057 14.087 3.510 1.00 43.72 102 LYS A CA 1
ATOM 802 C C . LYS A 1 102 ? 11.522 14.107 3.481 1.00 43.72 102 LYS A C 1
ATOM 804 O O . LYS A 1 102 ? 10.915 13.984 4.534 1.00 43.72 102 LYS A O 1
ATOM 809 N N . ARG A 1 103 ? 10.907 14.200 2.293 1.00 43.19 103 ARG A N 1
ATOM 810 C CA . ARG A 1 103 ? 9.454 14.022 2.094 1.00 43.19 103 ARG A CA 1
ATOM 811 C C . ARG A 1 103 ? 9.023 12.550 2.102 1.00 43.19 103 ARG A C 1
ATOM 813 O O . ARG A 1 103 ? 7.893 12.261 2.461 1.00 43.19 103 ARG A O 1
ATOM 820 N N . LEU A 1 104 ? 9.906 11.629 1.712 1.00 46.75 104 LEU A N 1
ATOM 821 C CA . LEU A 1 104 ? 9.663 10.177 1.751 1.00 46.75 104 LEU A CA 1
ATOM 822 C C . LEU A 1 104 ? 9.893 9.575 3.149 1.00 46.75 104 LEU A C 1
ATOM 824 O O . LEU A 1 104 ? 9.258 8.591 3.506 1.00 46.75 104 LEU A O 1
ATOM 828 N N . LEU A 1 105 ? 10.787 10.175 3.941 1.00 46.16 105 LEU A N 1
ATOM 829 C CA . LEU A 1 105 ? 11.090 9.810 5.334 1.00 46.16 105 LEU A CA 1
ATOM 830 C C . LEU A 1 105 ? 10.170 10.469 6.364 1.00 46.16 105 LEU A C 1
ATOM 832 O O . LEU A 1 105 ? 10.350 10.254 7.564 1.00 46.16 105 LEU A O 1
ATOM 836 N N . GLU A 1 106 ? 9.203 11.273 5.926 1.00 48.88 106 GLU A N 1
ATOM 837 C CA . GLU A 1 106 ? 8.158 11.775 6.807 1.00 48.88 106 GLU A CA 1
ATOM 838 C C . GLU A 1 106 ? 7.299 10.571 7.202 1.00 48.88 106 GLU A C 1
ATOM 840 O O . GLU A 1 106 ? 6.410 10.148 6.465 1.00 48.88 106 GLU A O 1
ATOM 845 N N . LEU A 1 107 ? 7.660 9.960 8.340 1.00 51.44 107 LEU A N 1
ATOM 846 C CA . LEU A 1 107 ? 6.884 8.954 9.058 1.00 51.44 107 LEU A CA 1
ATOM 847 C C . LEU A 1 107 ? 5.425 9.368 8.968 1.00 51.44 107 LEU A C 1
ATOM 849 O O . LEU A 1 107 ? 5.013 10.325 9.624 1.00 51.44 107 LEU A O 1
ATOM 853 N N . SER A 1 108 ? 4.678 8.689 8.100 1.00 56.72 108 SER A N 1
ATOM 854 C CA . SER A 1 108 ? 3.299 9.056 7.844 1.00 56.72 108 SER A CA 1
ATOM 855 C C . SER A 1 108 ? 2.591 9.067 9.203 1.00 56.72 108 SER A C 1
ATOM 857 O O . SER A 1 108 ? 2.641 8.044 9.892 1.00 56.72 108 SER A O 1
ATOM 859 N N . PRO A 1 109 ? 2.041 10.205 9.677 1.00 53.78 109 PRO A N 1
ATOM 860 C CA . PRO A 1 109 ? 1.735 10.381 11.102 1.00 53.78 109 PRO A CA 1
ATOM 861 C C . PRO A 1 109 ? 0.749 9.332 11.627 1.00 53.78 109 PRO A C 1
ATOM 863 O O . PRO A 1 109 ? 0.740 9.004 12.813 1.00 53.78 109 PRO A O 1
ATOM 866 N N . HIS A 1 110 ? -0.049 8.763 10.722 1.00 57.06 110 HIS A N 1
ATOM 867 C CA . HIS A 1 110 ? -0.976 7.676 10.997 1.00 57.06 110 HIS A CA 1
ATOM 868 C C . HIS A 1 110 ? -0.280 6.373 11.424 1.00 57.06 110 HIS A C 1
ATOM 870 O O . HIS A 1 110 ? -0.807 5.675 12.287 1.00 57.06 110 HIS A O 1
ATOM 876 N N . ASN A 1 111 ? 0.924 6.068 10.925 1.00 62.22 111 ASN A N 1
ATOM 877 C CA . ASN A 1 111 ? 1.661 4.867 11.327 1.00 62.22 111 ASN A CA 1
ATOM 878 C C . ASN A 1 111 ? 2.063 4.932 12.804 1.00 62.22 111 ASN A C 1
ATOM 880 O O . ASN A 1 111 ? 1.925 3.945 13.518 1.00 62.22 111 ASN A O 1
ATOM 884 N N . VAL A 1 112 ? 2.480 6.099 13.306 1.00 59.09 112 VAL A N 1
ATOM 885 C CA . VAL A 1 112 ? 2.814 6.283 14.733 1.00 59.09 112 VAL A CA 1
ATOM 886 C C . VAL A 1 112 ? 1.589 6.048 15.626 1.00 59.09 112 VAL A C 1
ATOM 888 O O . VAL A 1 112 ? 1.698 5.414 16.680 1.00 59.09 112 VAL A O 1
ATOM 891 N N . PHE A 1 113 ? 0.411 6.497 15.185 1.00 57.59 113 PHE A N 1
ATOM 892 C CA . PHE A 1 113 ? -0.853 6.236 15.878 1.00 57.59 113 PHE A CA 1
ATOM 893 C C . PHE A 1 113 ? -1.227 4.749 15.862 1.00 57.59 113 PHE A C 1
ATOM 895 O O . PHE A 1 113 ? -1.601 4.209 16.905 1.00 57.59 113 PHE A O 1
ATOM 902 N N . LEU A 1 114 ? -1.051 4.068 14.726 1.00 58.22 114 LEU A N 1
ATOM 903 C CA . LEU A 1 114 ? -1.329 2.638 14.596 1.00 58.22 114 LEU A CA 1
ATOM 904 C C . LEU A 1 114 ? -0.416 1.801 15.504 1.00 58.22 114 LEU A C 1
ATOM 906 O O . LEU A 1 114 ? -0.904 0.969 16.263 1.00 58.22 114 LEU A O 1
ATOM 910 N N . TYR A 1 115 ? 0.895 2.072 15.502 1.00 58.22 115 TYR A N 1
ATOM 911 C CA . TYR A 1 115 ? 1.860 1.405 16.386 1.00 58.22 115 TYR A CA 1
ATOM 912 C C . TYR A 1 115 ? 1.551 1.644 17.872 1.00 58.22 115 TYR A C 1
ATOM 914 O O . TYR A 1 115 ? 1.687 0.724 18.680 1.00 58.22 115 TYR A O 1
ATOM 922 N N . SER A 1 116 ? 1.083 2.841 18.237 1.00 57.25 116 SER A N 1
ATOM 923 C CA . SER A 1 116 ? 0.699 3.161 19.620 1.00 57.25 116 SER A CA 1
ATOM 924 C C . SER A 1 116 ? -0.542 2.376 20.068 1.00 57.25 116 SER A C 1
ATOM 926 O O . SER A 1 116 ? -0.556 1.818 21.168 1.00 57.25 116 SER A O 1
ATOM 928 N N . ALA A 1 117 ? -1.552 2.256 19.201 1.00 58.62 117 ALA A N 1
ATOM 929 C CA . ALA A 1 117 ? -2.750 1.458 19.466 1.00 58.62 117 ALA A CA 1
ATOM 930 C C . ALA A 1 117 ? -2.440 -0.051 19.533 1.00 58.62 117 ALA A C 1
ATOM 932 O O . ALA A 1 117 ? -2.945 -0.760 20.407 1.00 58.62 117 ALA A O 1
ATOM 933 N N . LEU A 1 118 ? -1.543 -0.541 18.671 1.00 59.72 118 LEU A N 1
ATOM 934 C CA . LEU A 1 118 ? -1.103 -1.940 18.658 1.00 59.72 118 LEU A CA 1
ATOM 935 C C . LEU A 1 118 ? -0.340 -2.307 19.941 1.00 59.72 118 LEU A C 1
ATOM 937 O O . LEU A 1 118 ? -0.559 -3.384 20.500 1.00 59.72 118 LEU A O 1
ATOM 941 N N . VAL A 1 119 ? 0.494 -1.401 20.462 1.00 57.19 119 VAL A N 1
ATOM 942 C CA . VAL A 1 119 ? 1.178 -1.574 21.757 1.00 57.19 119 VAL A CA 1
ATOM 943 C C . VAL A 1 119 ? 0.187 -1.566 22.926 1.00 57.19 119 VAL A C 1
ATOM 945 O O . VAL A 1 119 ? 0.330 -2.385 23.833 1.00 57.19 119 VAL A O 1
ATOM 948 N N . GLN A 1 120 ? -0.849 -0.722 22.889 1.00 59.66 120 GLN A N 1
ATOM 949 C CA . GLN A 1 120 ? -1.893 -0.687 23.925 1.00 59.66 120 GLN A CA 1
ATOM 950 C C . GLN A 1 120 ? -2.848 -1.889 23.890 1.00 59.66 120 GLN A C 1
ATOM 952 O O . GLN A 1 120 ? -3.376 -2.277 24.930 1.00 59.66 120 GLN A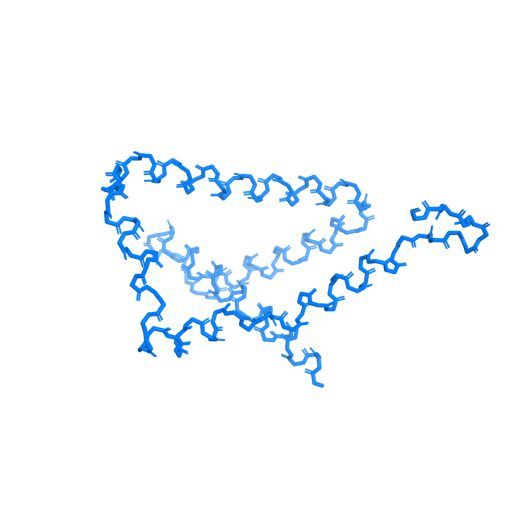 O 1
ATOM 957 N N . SER A 1 121 ? -3.045 -2.522 22.729 1.00 54.91 121 SER A N 1
ATOM 958 C CA . SER A 1 121 ? -3.856 -3.747 22.614 1.00 54.91 121 SER A CA 1
ATOM 959 C C . SER A 1 121 ? -3.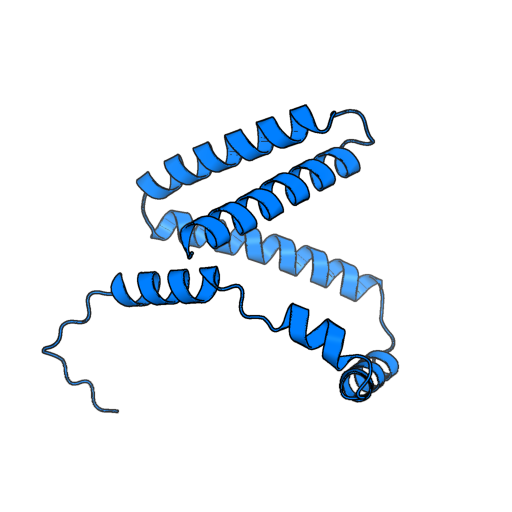236 -4.955 23.336 1.00 54.91 121 SER A C 1
ATOM 961 O O . SER A 1 121 ? -3.920 -5.937 23.646 1.00 54.91 121 SER A O 1
ATOM 963 N N . ARG A 1 122 ? -1.936 -4.886 23.652 1.00 58.53 122 ARG A N 1
ATOM 964 C CA . ARG A 1 122 ? -1.230 -5.910 24.417 1.00 58.53 122 ARG A CA 1
ATOM 965 C C . ARG A 1 122 ? -1.547 -5.696 25.901 1.00 58.53 122 ARG A C 1
ATOM 967 O O . ARG A 1 122 ? -1.103 -4.720 26.496 1.00 58.53 122 ARG A O 1
ATOM 974 N N . LYS A 1 123 ? -2.299 -6.616 26.519 1.00 52.66 123 LYS A N 1
ATOM 975 C CA . LYS A 1 123 ? -2.466 -6.657 27.984 1.00 52.66 123 LYS A CA 1
ATOM 976 C C . LYS A 1 123 ? -1.097 -6.888 28.629 1.00 52.66 123 LYS A C 1
ATOM 978 O O . LYS A 1 123 ? -0.664 -8.027 28.784 1.00 52.66 123 LYS A O 1
ATOM 983 N N . LEU A 1 124 ? -0.399 -5.810 28.959 1.00 57.47 124 LEU A N 1
ATOM 984 C CA . LEU A 1 124 ? 0.769 -5.857 29.822 1.00 57.47 124 LEU A CA 1
ATOM 985 C C . LEU A 1 124 ? 0.241 -6.037 31.238 1.00 57.47 124 LEU A C 1
ATOM 987 O O . LEU A 1 124 ? -0.427 -5.153 31.761 1.00 57.47 124 LEU A O 1
ATOM 991 N N . ASP A 1 125 ? 0.484 -7.203 31.829 1.00 53.75 125 ASP A N 1
ATOM 992 C CA . ASP A 1 125 ? 0.232 -7.418 33.246 1.00 53.75 125 ASP A CA 1
ATOM 993 C C . ASP A 1 125 ? 1.289 -6.611 34.024 1.00 53.75 125 ASP A C 1
ATOM 995 O O . ASP A 1 125 ? 2.472 -6.972 33.997 1.00 53.75 125 ASP A O 1
ATOM 999 N N . PRO A 1 126 ? 0.928 -5.495 34.688 1.00 60.94 126 PRO A N 1
ATOM 1000 C CA . PRO A 1 126 ? 1.897 -4.602 35.326 1.00 60.94 126 PRO A CA 1
ATOM 1001 C C . PRO A 1 126 ? 2.621 -5.255 36.516 1.00 60.94 126 PRO A C 1
ATOM 1003 O O . PRO A 1 126 ? 3.496 -4.637 37.124 1.00 60.94 126 PRO A O 1
ATOM 1006 N N . LYS A 1 127 ? 2.276 -6.502 36.869 1.00 58.19 127 LYS A N 1
ATOM 1007 C CA . LYS A 1 127 ? 2.887 -7.252 37.971 1.00 58.19 127 LYS A CA 1
ATOM 1008 C C . LYS A 1 127 ? 4.093 -8.101 37.579 1.00 58.19 127 LYS A C 1
ATOM 1010 O O . LYS A 1 127 ? 4.791 -8.570 38.479 1.00 58.19 127 LYS A O 1
ATOM 1015 N N . LYS A 1 128 ? 4.395 -8.285 36.291 1.00 57.22 128 LYS A N 1
ATOM 1016 C CA . LYS A 1 128 ? 5.578 -9.053 35.881 1.00 57.22 128 LYS A CA 1
ATOM 1017 C C . LYS A 1 128 ? 6.722 -8.115 35.491 1.00 57.22 128 LYS A C 1
ATOM 1019 O O . LYS A 1 128 ? 6.846 -7.703 34.344 1.00 57.22 128 LYS A O 1
ATOM 1024 N N . LYS A 1 129 ? 7.569 -7.785 36.475 1.00 55.84 129 LYS A N 1
ATOM 1025 C CA . LYS A 1 129 ? 8.921 -7.251 36.236 1.00 55.84 129 LYS A CA 1
ATOM 1026 C C . LYS A 1 129 ? 9.765 -8.355 35.596 1.00 55.84 129 LYS A C 1
ATOM 1028 O O . LYS A 1 129 ? 10.468 -9.076 36.302 1.00 55.84 129 LYS A O 1
ATOM 1033 N N . ASP A 1 130 ? 9.659 -8.519 34.284 1.00 50.31 130 ASP A N 1
ATOM 1034 C CA . ASP A 1 130 ? 10.653 -9.286 33.539 1.00 50.31 130 ASP A CA 1
ATOM 1035 C C . ASP A 1 130 ? 11.910 -8.414 33.429 1.00 50.31 130 ASP A C 1
ATOM 1037 O O . ASP A 1 130 ? 11.846 -7.243 33.046 1.00 50.31 130 ASP A O 1
ATOM 1041 N N . LYS A 1 131 ? 13.017 -8.950 33.946 1.00 44.50 131 LYS A N 1
ATOM 1042 C CA . LYS A 1 131 ? 14.303 -8.266 34.052 1.00 44.50 131 LYS A CA 1
ATOM 1043 C C . LYS A 1 131 ? 14.835 -7.987 32.647 1.00 44.50 131 LYS A C 1
ATOM 1045 O O . LYS A 1 131 ? 14.878 -8.891 31.822 1.00 44.50 131 LYS A O 1
ATOM 1050 N N . VAL A 1 132 ? 15.217 -6.729 32.446 1.00 44.53 132 VAL A N 1
ATOM 1051 C CA . VAL A 1 132 ? 16.023 -6.238 31.320 1.00 44.53 132 VAL A CA 1
ATOM 1052 C C . VAL A 1 132 ? 17.327 -7.023 31.226 1.00 44.53 132 VAL A C 1
ATOM 1054 O O . VAL A 1 132 ? 17.887 -7.325 32.308 1.00 44.53 132 VAL A O 1
#

Sequence (132 aa):
MAEVVLIGADIQEVIGSAIAIKIRSQWVIPLWGGVLITASHCFIFLFLENYGVRKLEAFFAVLISTMALSFAWMFAETRPSSKELIIGQNQAFTYSAQRQFKRLLELSPHNVFLYSALVQSRKLDPKKKDKV